Protein AF-H5WJD2-F1 (afdb_monomer_lite)

Structure (mmCIF, N/CA/C/O backbone):
data_AF-H5WJD2-F1
#
_entry.id   AF-H5WJD2-F1
#
loop_
_atom_site.group_PDB
_atom_site.id
_atom_site.type_symbol
_atom_site.label_atom_id
_atom_site.label_alt_id
_atom_site.label_comp_id
_atom_site.label_asym_id
_atom_site.label_entity_id
_atom_site.label_seq_id
_atom_site.pdbx_PDB_ins_code
_atom_site.Cartn_x
_atom_site.Cartn_y
_atom_site.Cartn_z
_atom_site.occupancy
_atom_site.B_iso_or_equiv
_atom_site.auth_seq_id
_atom_site.auth_comp_id
_atom_site.auth_asym_id
_atom_site.auth_atom_id
_atom_site.pdbx_PDB_model_num
ATOM 1 N N . MET A 1 1 ? 22.355 -3.015 12.668 1.00 40.97 1 MET A N 1
ATOM 2 C CA . MET A 1 1 ? 22.506 -4.440 12.287 1.00 40.97 1 MET A CA 1
ATOM 3 C C . MET A 1 1 ? 21.148 -5.159 12.199 1.00 40.97 1 MET A C 1
ATOM 5 O O . MET A 1 1 ? 21.008 -6.265 12.691 1.00 40.97 1 MET A O 1
ATOM 9 N N . LEU A 1 2 ? 20.142 -4.558 11.546 1.00 46.34 2 LEU A N 1
ATOM 10 C CA . LEU A 1 2 ? 18.811 -5.167 11.329 1.00 46.34 2 LEU A CA 1
ATOM 11 C C . LEU A 1 2 ? 18.499 -5.394 9.838 1.00 46.34 2 LEU A C 1
ATOM 13 O O . LEU A 1 2 ? 17.405 -5.812 9.489 1.00 46.34 2 LEU A O 1
ATOM 17 N N . ALA A 1 3 ? 19.468 -5.141 8.953 1.00 45.91 3 ALA A N 1
ATOM 18 C CA . ALA A 1 3 ? 19.315 -5.336 7.513 1.00 45.91 3 ALA A CA 1
ATOM 19 C C . ALA A 1 3 ? 19.484 -6.805 7.084 1.00 45.91 3 ALA A C 1
ATOM 21 O O . ALA A 1 3 ? 19.012 -7.183 6.023 1.00 45.91 3 ALA A O 1
ATOM 22 N N . LEU A 1 4 ? 20.125 -7.647 7.907 1.00 42.53 4 LEU A N 1
ATOM 23 C CA . LEU A 1 4 ? 20.422 -9.041 7.557 1.00 42.53 4 LEU A CA 1
ATOM 24 C C . LEU A 1 4 ? 19.180 -9.951 7.451 1.00 42.53 4 LEU A C 1
ATOM 26 O O . LEU A 1 4 ? 19.131 -10.738 6.512 1.00 42.53 4 LEU A O 1
ATOM 30 N N . PRO A 1 5 ? 18.169 -9.862 8.341 1.00 49.38 5 PRO A N 1
ATOM 31 C CA . PRO A 1 5 ? 16.961 -10.681 8.221 1.00 49.38 5 PRO A CA 1
ATOM 32 C C . PRO A 1 5 ? 16.107 -10.292 7.008 1.00 49.38 5 PRO A C 1
ATOM 34 O O . PRO A 1 5 ? 15.567 -11.165 6.337 1.00 49.38 5 PRO A O 1
ATOM 37 N N . ALA A 1 6 ? 16.040 -8.992 6.693 1.00 43.84 6 ALA A N 1
ATOM 38 C CA . ALA A 1 6 ? 15.363 -8.486 5.500 1.00 43.84 6 ALA A CA 1
ATOM 39 C C . ALA A 1 6 ? 16.061 -8.972 4.217 1.00 43.84 6 ALA A C 1
ATOM 41 O O . ALA A 1 6 ? 15.399 -9.475 3.316 1.00 43.84 6 ALA A O 1
ATOM 42 N N . LEU A 1 7 ? 17.400 -8.935 4.192 1.00 43.75 7 LEU A N 1
ATOM 43 C CA . LEU A 1 7 ? 18.208 -9.438 3.076 1.00 43.75 7 LEU A CA 1
ATOM 44 C C . LEU A 1 7 ? 18.114 -10.969 2.912 1.00 43.75 7 LEU A C 1
ATOM 46 O O . LEU A 1 7 ? 18.177 -11.486 1.800 1.00 43.75 7 LEU A O 1
ATOM 50 N N . ALA A 1 8 ? 17.968 -11.709 4.016 1.00 47.47 8 ALA A N 1
ATOM 51 C CA . ALA A 1 8 ? 17.815 -13.164 3.998 1.00 47.47 8 ALA A CA 1
ATOM 52 C C . ALA A 1 8 ? 16.422 -13.601 3.509 1.00 47.47 8 ALA A C 1
ATOM 54 O O . ALA A 1 8 ? 16.313 -14.602 2.802 1.00 47.47 8 ALA A O 1
ATOM 55 N N . GLY A 1 9 ? 15.373 -12.834 3.829 1.00 44.03 9 GLY A 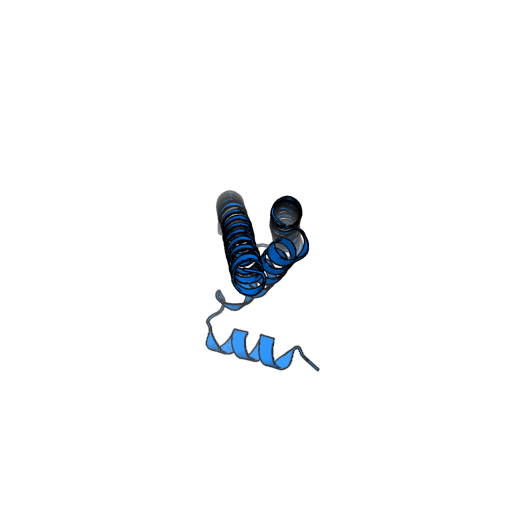N 1
ATOM 56 C CA . GLY A 1 9 ? 14.039 -13.018 3.244 1.00 44.03 9 GLY A CA 1
ATOM 57 C C . GLY A 1 9 ? 14.018 -12.742 1.736 1.00 44.03 9 GLY A C 1
ATOM 58 O O . GLY A 1 9 ? 13.381 -13.476 0.983 1.00 44.03 9 GLY A O 1
ATOM 59 N N . ASP A 1 10 ? 14.797 -11.750 1.297 1.00 40.44 10 ASP A N 1
ATOM 60 C CA . ASP A 1 10 ? 15.008 -11.376 -0.109 1.00 40.44 10 ASP A CA 1
ATOM 61 C C . ASP A 1 10 ? 15.608 -12.507 -0.962 1.00 40.44 10 ASP A C 1
ATOM 63 O O . ASP A 1 10 ? 15.228 -12.713 -2.115 1.00 40.44 10 ASP A O 1
ATOM 67 N N . LEU A 1 11 ? 16.531 -13.281 -0.385 1.00 46.09 11 LEU A N 1
ATOM 68 C CA . LEU A 1 11 ? 17.212 -14.374 -1.084 1.00 46.09 11 LEU A CA 1
ATOM 69 C C . LEU A 1 11 ? 16.352 -15.638 -1.233 1.00 46.09 11 LEU A C 1
ATOM 71 O O . LEU A 1 11 ? 16.603 -16.432 -2.138 1.00 46.09 11 LEU A O 1
ATOM 75 N N . LEU A 1 12 ? 15.348 -15.834 -0.372 1.00 50.66 12 LEU A N 1
ATOM 76 C CA . LEU A 1 12 ? 14.516 -17.045 -0.355 1.00 50.66 12 LEU A CA 1
ATOM 77 C C . LEU A 1 12 ? 13.172 -16.879 -1.083 1.00 50.66 12 LEU A C 1
ATOM 79 O O . LEU A 1 12 ? 12.616 -17.872 -1.547 1.00 50.66 12 LEU A O 1
ATOM 83 N N . GLY A 1 13 ? 12.649 -15.654 -1.204 1.00 46.75 13 GLY A N 1
ATOM 84 C CA . GLY A 1 13 ? 11.310 -15.394 -1.756 1.00 46.75 13 GLY A CA 1
ATOM 85 C C . GLY A 1 13 ? 11.227 -15.264 -3.280 1.00 46.75 13 GLY A C 1
ATOM 86 O O . GLY A 1 13 ? 10.130 -15.179 -3.831 1.00 46.75 13 GLY A O 1
ATOM 87 N N . GLY A 1 14 ? 12.364 -15.228 -3.976 1.00 41.34 14 GLY A N 1
ATOM 88 C CA . GLY A 1 14 ? 12.403 -14.753 -5.355 1.00 41.34 14 GLY A CA 1
ATOM 89 C C . GLY A 1 14 ? 12.245 -13.231 -5.411 1.00 41.34 14 GLY A C 1
ATOM 90 O O . GLY A 1 14 ? 11.622 -12.604 -4.557 1.00 41.34 14 GLY A O 1
ATOM 91 N N . ARG A 1 15 ? 12.841 -12.636 -6.442 1.00 48.94 15 ARG A N 1
ATOM 92 C CA . ARG A 1 15 ? 13.089 -11.199 -6.661 1.00 48.94 15 ARG A CA 1
ATOM 93 C C . ARG A 1 15 ? 11.855 -10.269 -6.578 1.00 48.94 15 ARG A C 1
ATOM 95 O O . ARG A 1 15 ? 12.011 -9.055 -6.643 1.00 48.94 15 ARG A O 1
ATOM 102 N N . ASP A 1 16 ? 10.662 -10.830 -6.394 1.00 47.66 16 ASP A N 1
ATOM 103 C CA . ASP A 1 16 ? 9.370 -10.143 -6.368 1.00 47.66 16 ASP A CA 1
ATOM 104 C C . ASP A 1 16 ? 8.703 -10.097 -4.973 1.00 47.66 16 ASP A C 1
ATOM 106 O O . ASP A 1 16 ? 7.766 -9.319 -4.772 1.00 47.66 16 ASP A O 1
ATOM 110 N N . PHE A 1 17 ? 9.176 -10.874 -3.985 1.00 43.91 17 PHE A N 1
ATOM 111 C CA . PHE A 1 17 ? 8.509 -11.008 -2.674 1.00 43.91 17 PHE A CA 1
ATOM 112 C C . PHE A 1 17 ? 8.890 -9.932 -1.638 1.00 43.91 17 PHE A C 1
ATOM 114 O O . PHE A 1 17 ? 8.111 -9.643 -0.732 1.00 43.91 17 PHE A O 1
ATOM 121 N N . SER A 1 18 ? 10.065 -9.309 -1.755 1.00 49.59 18 SER A N 1
ATOM 122 C CA . SER A 1 18 ? 10.635 -8.479 -0.674 1.00 49.59 18 SER A CA 1
ATOM 123 C C . SER A 1 18 ? 10.101 -7.050 -0.602 1.00 49.59 18 SER A C 1
ATOM 125 O O . SER A 1 18 ? 9.910 -6.487 0.478 1.00 49.59 18 SER A O 1
ATOM 127 N N . LEU A 1 19 ? 9.782 -6.448 -1.744 1.00 61.50 19 LEU A N 1
ATOM 128 C CA . LEU A 1 19 ? 9.427 -5.033 -1.772 1.00 61.50 19 LEU A CA 1
ATOM 129 C C . LEU A 1 19 ? 8.016 -4.766 -1.227 1.00 61.50 19 LEU A C 1
ATOM 131 O O . LEU A 1 19 ? 7.774 -3.724 -0.625 1.00 61.50 19 LEU A O 1
ATOM 135 N N . TRP A 1 20 ? 7.097 -5.727 -1.353 1.00 64.38 20 TRP A N 1
ATOM 136 C CA . TRP A 1 20 ? 5.709 -5.574 -0.906 1.00 64.38 20 TRP A CA 1
ATOM 137 C C . TRP A 1 20 ? 5.573 -5.329 0.592 1.00 64.38 20 TRP A C 1
ATOM 139 O O . TRP A 1 20 ? 4.812 -4.448 0.992 1.00 64.38 20 TRP A O 1
ATOM 149 N N . ALA A 1 21 ? 6.326 -6.059 1.417 1.00 64.75 21 ALA A N 1
ATOM 150 C CA . ALA A 1 21 ? 6.304 -5.869 2.864 1.00 64.75 21 ALA A CA 1
ATOM 151 C C . ALA A 1 21 ? 6.751 -4.451 3.251 1.00 64.75 21 ALA A C 1
ATOM 153 O O . ALA A 1 21 ? 6.184 -3.857 4.166 1.00 64.75 21 ALA A O 1
ATOM 154 N N . LEU A 1 22 ? 7.701 -3.881 2.500 1.00 68.81 22 LEU A N 1
ATOM 155 C CA . LEU A 1 22 ? 8.217 -2.530 2.711 1.00 68.81 22 LEU A CA 1
ATOM 156 C C . LEU A 1 22 ? 7.143 -1.446 2.522 1.00 68.81 22 LEU A C 1
ATOM 158 O O . LEU A 1 22 ? 7.202 -0.408 3.176 1.00 68.81 22 LEU A O 1
ATOM 162 N N . TYR A 1 23 ? 6.161 -1.685 1.647 1.00 70.88 23 TYR A N 1
ATOM 163 C CA . TYR A 1 23 ? 5.078 -0.738 1.354 1.00 70.88 23 TYR A CA 1
ATOM 164 C C . TYR A 1 23 ? 3.800 -1.044 2.138 1.00 70.88 23 TYR A C 1
ATOM 166 O O . TYR A 1 23 ? 3.090 -0.127 2.541 1.00 70.88 23 TYR A O 1
ATOM 174 N N . ALA A 1 24 ? 3.499 -2.324 2.361 1.00 72.75 24 ALA A N 1
ATOM 175 C CA . ALA A 1 24 ? 2.279 -2.755 3.031 1.00 72.75 24 ALA A CA 1
ATOM 176 C C . ALA A 1 24 ? 2.337 -2.514 4.546 1.00 72.75 24 ALA A C 1
ATOM 178 O O . ALA A 1 24 ? 1.364 -2.019 5.112 1.00 72.75 24 ALA A O 1
ATOM 179 N N . LEU A 1 25 ? 3.472 -2.790 5.202 1.00 77.69 25 LEU A N 1
ATOM 180 C CA . LEU A 1 25 ? 3.607 -2.621 6.656 1.00 77.69 25 LEU A CA 1
ATOM 181 C C . LEU A 1 25 ? 3.328 -1.186 7.132 1.00 77.69 25 LEU A C 1
ATOM 183 O O . LEU A 1 25 ? 2.528 -1.031 8.056 1.00 77.69 25 LEU A O 1
ATOM 187 N N . PRO A 1 26 ? 3.899 -0.128 6.518 1.00 78.19 26 PRO A N 1
ATOM 188 C CA . PRO A 1 26 ? 3.600 1.246 6.915 1.00 78.19 26 PRO A CA 1
ATOM 189 C C . PRO A 1 26 ? 2.120 1.604 6.760 1.00 78.19 26 PRO A C 1
ATOM 191 O O . PRO A 1 26 ? 1.564 2.287 7.616 1.00 78.19 26 PRO A O 1
ATOM 194 N N . VAL A 1 27 ? 1.468 1.120 5.698 1.00 79.12 27 VAL A N 1
ATOM 195 C CA . VAL A 1 27 ? 0.039 1.362 5.442 1.00 79.12 27 VAL A CA 1
ATOM 196 C C . VAL A 1 27 ? -0.828 0.662 6.482 1.00 79.12 27 VAL A C 1
ATOM 198 O O . VAL A 1 27 ? -1.750 1.271 7.024 1.00 79.12 27 VAL A O 1
ATOM 201 N N . MET A 1 28 ? -0.503 -0.588 6.815 1.00 78.00 28 MET A N 1
ATOM 202 C CA . MET A 1 28 ? -1.197 -1.346 7.855 1.00 78.00 28 MET A CA 1
ATOM 203 C C . MET A 1 28 ? -0.996 -0.720 9.241 1.00 78.00 28 MET A C 1
ATOM 205 O O . MET A 1 28 ? -1.961 -0.569 9.986 1.00 78.00 28 MET A O 1
ATOM 209 N N . MET A 1 29 ? 0.223 -0.284 9.579 1.00 81.81 29 MET A N 1
ATOM 210 C CA . MET A 1 29 ? 0.487 0.438 10.830 1.00 81.81 29 MET A CA 1
ATOM 211 C C . MET A 1 29 ? -0.271 1.767 10.893 1.00 81.81 29 MET A C 1
ATOM 213 O O . MET A 1 29 ? -0.852 2.091 11.928 1.00 81.81 29 MET A O 1
ATOM 217 N N . ALA A 1 30 ? -0.301 2.529 9.797 1.00 80.19 30 ALA A N 1
ATOM 218 C CA . ALA A 1 30 ? -1.041 3.786 9.728 1.00 80.19 30 ALA A CA 1
ATOM 219 C C . ALA A 1 30 ? -2.552 3.568 9.900 1.00 80.19 30 ALA A C 1
ATOM 221 O O . ALA A 1 30 ? -3.201 4.331 10.616 1.00 80.19 30 ALA A O 1
ATOM 222 N N . ALA A 1 31 ? -3.098 2.502 9.307 1.00 82.75 31 ALA A N 1
ATOM 223 C CA . ALA A 1 31 ? -4.486 2.096 9.501 1.00 82.75 31 ALA A CA 1
ATOM 224 C C . ALA A 1 31 ? -4.780 1.715 10.955 1.00 82.75 31 ALA A C 1
ATOM 226 O O . ALA A 1 31 ? -5.774 2.163 11.524 1.00 82.75 31 ALA A O 1
ATOM 227 N N . TRP A 1 32 ? -3.891 0.942 11.579 1.00 76.38 32 TRP A N 1
ATOM 228 C CA . TRP A 1 32 ? -4.059 0.494 12.959 1.00 76.38 32 TRP A CA 1
ATOM 229 C C . TRP A 1 32 ? -4.012 1.654 13.964 1.00 76.38 32 TRP A C 1
ATOM 231 O O . TRP A 1 32 ? -4.839 1.730 14.871 1.00 76.38 32 TRP A O 1
ATOM 241 N N . LEU A 1 33 ? -3.062 2.578 13.796 1.00 82.12 33 LEU A N 1
ATOM 242 C CA . LEU A 1 33 ? -2.825 3.669 14.747 1.00 82.12 33 LEU A CA 1
ATOM 243 C C . LEU A 1 33 ? -3.744 4.875 14.519 1.00 82.12 33 LEU A C 1
ATOM 245 O O . LEU A 1 33 ? -4.231 5.470 15.478 1.00 82.12 33 LEU A O 1
ATOM 249 N N . GLY A 1 34 ? -3.963 5.257 13.260 1.00 79.50 34 GLY A N 1
ATOM 250 C CA . GLY A 1 34 ? -4.661 6.493 12.895 1.00 79.50 34 GLY A CA 1
ATOM 251 C C . GLY A 1 34 ? -6.039 6.286 12.264 1.00 79.50 34 GLY A C 1
ATOM 252 O O . GLY A 1 34 ? -6.762 7.257 12.035 1.00 79.50 34 GLY A O 1
ATOM 253 N N . GLY A 1 35 ? -6.426 5.041 11.986 1.00 80.94 35 GLY A N 1
ATOM 254 C CA . GLY A 1 35 ? -7.660 4.711 11.277 1.00 80.94 35 GLY A CA 1
ATOM 255 C C . GLY A 1 35 ? -7.614 5.035 9.781 1.00 80.94 35 GLY A C 1
ATOM 256 O O . GLY A 1 35 ? -6.563 5.322 9.195 1.00 80.94 35 GLY A O 1
ATOM 257 N N . ARG A 1 36 ? -8.790 5.011 9.150 1.00 79.69 36 ARG A N 1
ATOM 258 C CA . ARG A 1 36 ? -8.963 5.083 7.690 1.00 79.69 36 ARG A CA 1
ATOM 259 C C . ARG A 1 36 ? -8.189 6.193 6.976 1.00 79.69 36 ARG A C 1
ATOM 261 O O . ARG A 1 36 ? -7.544 5.939 5.962 1.00 79.69 36 ARG A O 1
ATOM 268 N N . ASN A 1 37 ? -8.250 7.429 7.471 1.00 80.12 37 ASN A N 1
ATOM 269 C CA . ASN A 1 37 ? -7.643 8.573 6.775 1.00 80.12 37 ASN A CA 1
ATOM 270 C C . ASN A 1 37 ? -6.108 8.483 6.752 1.00 80.12 37 ASN A C 1
ATOM 272 O O . ASN A 1 37 ? -5.476 8.844 5.756 1.00 80.12 37 ASN A O 1
ATOM 276 N N . TRP A 1 38 ? -5.514 7.952 7.821 1.00 83.06 38 TRP A N 1
ATOM 277 C CA . TRP A 1 38 ? -4.075 7.715 7.904 1.00 83.06 38 TRP A CA 1
ATOM 278 C C . TRP A 1 38 ? -3.645 6.565 6.998 1.00 83.06 38 TRP A C 1
ATOM 280 O O . TRP A 1 38 ? -2.637 6.690 6.304 1.00 83.06 38 TRP A O 1
ATOM 290 N N . ALA A 1 39 ? -4.446 5.499 6.925 1.00 78.50 39 ALA A N 1
ATOM 291 C CA . ALA A 1 39 ? -4.224 4.390 6.000 1.00 78.50 39 ALA A CA 1
ATOM 292 C C . ALA A 1 39 ? -4.160 4.857 4.538 1.00 78.50 39 ALA A C 1
ATOM 294 O O . ALA A 1 39 ? -3.213 4.545 3.817 1.00 78.50 39 ALA A O 1
ATOM 295 N N . LEU A 1 40 ? -5.148 5.651 4.110 1.00 80.31 40 LEU A N 1
ATOM 296 C CA . LEU A 1 40 ? -5.231 6.162 2.739 1.00 80.31 40 LEU A CA 1
ATOM 297 C C . LEU A 1 40 ? -4.068 7.106 2.413 1.00 80.31 40 LEU A C 1
ATOM 299 O O . LEU A 1 40 ? -3.493 7.027 1.329 1.00 80.31 40 LEU A O 1
ATOM 303 N N . SER A 1 41 ? -3.686 7.956 3.368 1.00 83.12 41 SER A N 1
ATOM 304 C CA . SER A 1 41 ? -2.552 8.873 3.215 1.00 83.12 41 SER A CA 1
ATOM 305 C C . SER A 1 41 ? -1.229 8.112 3.089 1.00 83.12 41 SER A C 1
ATOM 307 O O . SER A 1 41 ? -0.420 8.415 2.213 1.00 83.12 41 SER A O 1
ATOM 309 N N . ALA A 1 42 ? -1.026 7.081 3.914 1.00 84.94 42 ALA A N 1
ATOM 310 C CA . ALA A 1 42 ? 0.148 6.218 3.841 1.00 84.94 42 ALA A CA 1
ATOM 311 C C . ALA A 1 42 ? 0.194 5.423 2.527 1.00 84.94 42 ALA A C 1
ATOM 313 O O . ALA A 1 42 ? 1.259 5.306 1.923 1.00 84.94 42 ALA A O 1
ATOM 314 N N . ALA A 1 43 ? -0.952 4.924 2.048 1.00 83.56 43 ALA A N 1
ATOM 315 C CA . ALA A 1 43 ? -1.040 4.217 0.773 1.00 83.56 43 ALA A CA 1
ATOM 316 C C . ALA A 1 43 ? -0.677 5.138 -0.400 1.00 83.56 43 ALA A C 1
ATOM 318 O O . ALA A 1 43 ? 0.143 4.770 -1.242 1.00 83.56 43 ALA A O 1
ATOM 319 N N . ALA A 1 44 ? -1.219 6.360 -0.421 1.00 83.69 44 ALA A N 1
ATOM 320 C CA . ALA A 1 44 ? -0.885 7.360 -1.432 1.00 83.69 44 ALA A CA 1
ATOM 321 C C . ALA A 1 44 ? 0.610 7.722 -1.407 1.00 83.69 44 ALA A C 1
ATOM 323 O O . ALA A 1 44 ? 1.254 7.758 -2.456 1.00 83.69 44 ALA A O 1
ATOM 324 N N . ALA A 1 45 ? 1.183 7.924 -0.216 1.00 86.19 45 ALA A N 1
ATOM 325 C CA . ALA A 1 45 ? 2.608 8.201 -0.056 1.00 86.19 45 ALA A CA 1
ATOM 326 C C . ALA A 1 45 ? 3.485 7.035 -0.542 1.00 86.19 45 ALA A C 1
ATOM 328 O O . ALA A 1 45 ? 4.464 7.259 -1.252 1.00 86.19 45 ALA A O 1
ATOM 329 N N . ALA A 1 46 ? 3.123 5.791 -0.222 1.00 83.44 46 ALA A N 1
ATOM 330 C CA . ALA A 1 46 ? 3.855 4.608 -0.668 1.00 83.44 46 ALA A CA 1
ATOM 331 C C . ALA A 1 46 ? 3.852 4.472 -2.202 1.00 83.44 46 ALA A C 1
ATOM 333 O O . ALA A 1 46 ? 4.895 4.196 -2.801 1.00 83.44 46 ALA A O 1
ATOM 334 N N . VAL A 1 47 ? 2.713 4.729 -2.854 1.00 85.31 47 VAL A N 1
ATOM 335 C CA . VAL A 1 47 ? 2.617 4.748 -4.325 1.00 85.31 47 VAL A CA 1
ATOM 336 C C . VAL A 1 47 ? 3.462 5.876 -4.917 1.00 85.31 47 VAL A C 1
ATOM 338 O O . VAL A 1 47 ? 4.214 5.645 -5.860 1.00 85.31 47 VAL A O 1
ATOM 341 N N . ALA A 1 48 ? 3.400 7.082 -4.351 1.00 85.25 48 ALA A N 1
ATOM 342 C CA . ALA A 1 48 ? 4.178 8.218 -4.844 1.00 85.25 48 ALA A CA 1
ATOM 343 C C . ALA A 1 48 ? 5.694 7.979 -4.726 1.00 85.25 48 ALA A C 1
ATOM 345 O O . ALA A 1 48 ? 6.445 8.249 -5.664 1.00 85.25 48 ALA A O 1
ATOM 346 N N . LEU A 1 49 ? 6.149 7.424 -3.599 1.00 84.25 49 LEU A N 1
ATOM 347 C CA . LEU A 1 49 ? 7.561 7.112 -3.374 1.00 84.25 49 LEU A CA 1
ATOM 348 C C . LEU A 1 49 ? 8.055 5.997 -4.297 1.00 84.25 49 LEU A C 1
ATOM 350 O O . LEU A 1 49 ? 9.147 6.102 -4.851 1.00 84.25 49 LEU A O 1
ATOM 354 N N . THR A 1 50 ? 7.253 4.950 -4.499 1.00 81.38 50 THR A N 1
ATOM 355 C CA . THR A 1 50 ? 7.608 3.863 -5.425 1.00 81.38 50 THR A CA 1
ATOM 356 C C . THR A 1 50 ? 7.612 4.321 -6.878 1.00 81.38 50 THR A C 1
ATOM 358 O O . THR A 1 50 ? 8.495 3.913 -7.632 1.00 81.38 50 THR A O 1
ATOM 361 N N . TRP A 1 51 ? 6.699 5.214 -7.263 1.00 81.31 51 TRP A N 1
ATOM 362 C CA . TRP A 1 51 ? 6.720 5.868 -8.570 1.00 81.31 51 TRP A CA 1
ATOM 363 C C . TRP A 1 51 ? 8.000 6.680 -8.772 1.00 81.31 51 TRP A C 1
ATOM 365 O O . TRP A 1 51 ? 8.696 6.515 -9.773 1.00 81.31 51 TRP A O 1
ATOM 375 N N . LEU A 1 52 ? 8.336 7.547 -7.814 1.00 84.12 52 LEU A N 1
ATOM 376 C CA . LEU A 1 52 ? 9.518 8.400 -7.903 1.00 84.12 52 LEU A CA 1
ATOM 377 C C . LEU A 1 52 ? 10.806 7.569 -7.940 1.00 84.12 52 LEU A C 1
ATOM 379 O O . LEU A 1 52 ? 11.681 7.834 -8.760 1.00 84.12 52 LEU A O 1
ATOM 383 N N . ALA A 1 53 ? 10.895 6.521 -7.120 1.00 79.19 53 ALA A N 1
ATOM 384 C CA . ALA A 1 53 ? 12.013 5.585 -7.156 1.00 79.19 53 ALA A CA 1
ATOM 385 C C . ALA A 1 53 ? 12.139 4.896 -8.525 1.00 79.19 53 ALA A C 1
ATOM 387 O O . ALA A 1 53 ? 13.246 4.791 -9.047 1.00 79.19 53 ALA A O 1
ATOM 388 N N . ALA A 1 54 ? 11.020 4.487 -9.133 1.00 78.38 54 ALA A N 1
ATOM 389 C CA . ALA A 1 54 ? 10.999 3.875 -10.462 1.00 78.38 54 ALA A CA 1
ATOM 390 C C . ALA A 1 54 ? 11.447 4.845 -11.572 1.00 78.38 54 ALA A C 1
ATOM 392 O O . ALA A 1 54 ? 12.141 4.436 -12.498 1.00 78.38 54 ALA A O 1
ATOM 393 N N . MET A 1 55 ? 11.095 6.129 -11.463 1.00 81.62 55 MET A N 1
ATOM 394 C CA . MET A 1 55 ? 11.534 7.170 -12.401 1.00 81.62 55 MET A CA 1
ATOM 395 C C . MET A 1 55 ? 13.028 7.492 -12.263 1.00 81.62 55 MET A C 1
ATOM 397 O O . 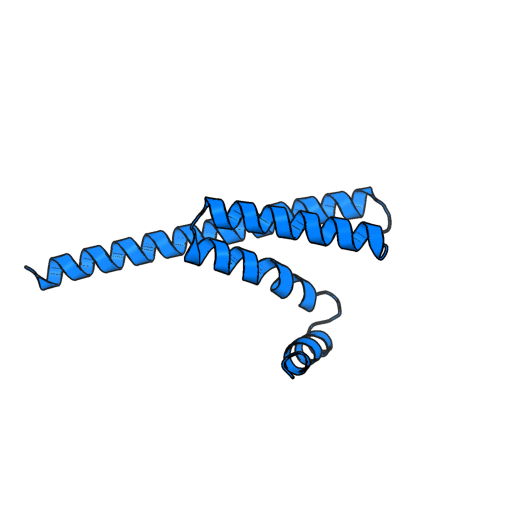MET A 1 55 ? 13.702 7.717 -13.262 1.00 81.62 55 MET A O 1
ATOM 401 N N . VAL A 1 56 ? 13.554 7.512 -11.034 1.00 84.50 56 VAL A N 1
ATOM 402 C CA . VAL A 1 56 ? 14.957 7.873 -10.761 1.00 84.50 56 VAL A CA 1
ATOM 403 C C . VAL A 1 56 ? 15.915 6.713 -11.036 1.00 84.50 56 VAL A C 1
ATOM 405 O O . VAL A 1 56 ? 16.966 6.917 -11.636 1.00 84.50 56 VAL A O 1
ATOM 408 N N . ALA A 1 57 ? 15.577 5.502 -10.590 1.00 79.19 57 ALA A N 1
ATOM 409 C CA . ALA A 1 57 ? 16.436 4.326 -10.737 1.00 79.19 57 ALA A CA 1
ATOM 410 C C . ALA A 1 57 ? 16.265 3.614 -12.092 1.00 79.19 57 ALA A C 1
ATOM 412 O O . ALA A 1 57 ? 17.026 2.698 -12.404 1.00 79.19 57 ALA A O 1
ATOM 413 N N . GLY A 1 58 ? 15.269 4.023 -12.882 1.00 74.88 58 GLY A N 1
ATOM 414 C CA . GLY A 1 58 ? 14.780 3.255 -14.018 1.00 74.88 58 GLY A CA 1
ATOM 415 C C . GLY A 1 58 ? 13.907 2.087 -13.559 1.00 74.88 58 GLY A C 1
ATOM 416 O O . 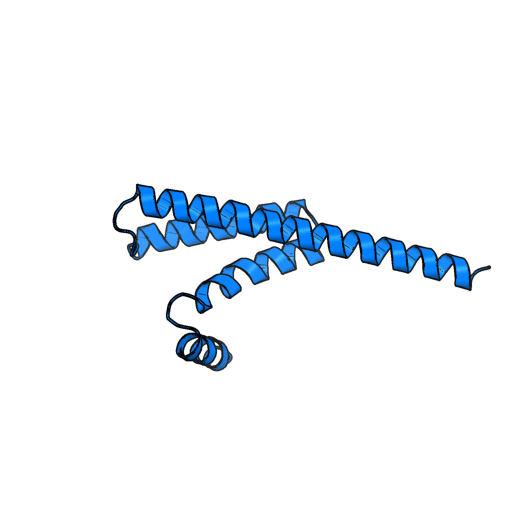GLY A 1 58 ? 14.076 1.528 -12.471 1.00 74.88 58 GLY A O 1
ATOM 417 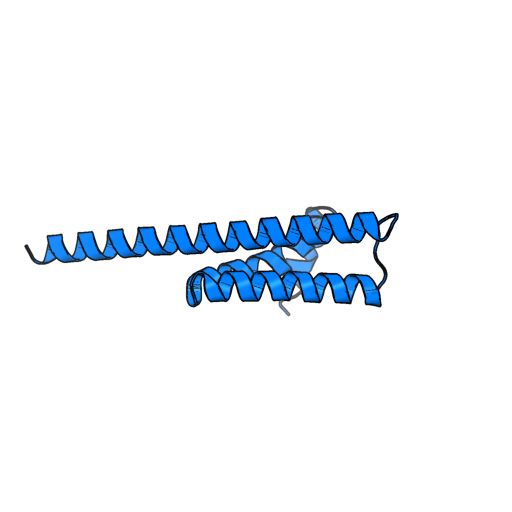N N . HIS A 1 59 ? 12.936 1.718 -14.390 1.00 75.56 59 HIS A N 1
ATOM 418 C CA . HIS A 1 59 ? 11.980 0.671 -14.061 1.00 75.56 59 HIS A CA 1
ATOM 419 C C . HIS A 1 59 ? 12.134 -0.555 -14.964 1.00 75.56 59 HIS A C 1
ATOM 421 O O . HIS A 1 59 ? 12.449 -0.412 -16.143 1.00 75.56 59 HIS A O 1
ATOM 427 N N . PRO A 1 60 ? 11.857 -1.768 -14.452 1.00 74.25 60 PRO A N 1
ATOM 428 C CA . PRO A 1 60 ? 11.982 -2.994 -15.236 1.00 74.25 60 PRO A CA 1
ATOM 429 C C . PRO A 1 60 ? 10.815 -3.213 -16.213 1.00 74.25 60 PRO A C 1
ATOM 431 O O . PRO A 1 60 ? 10.815 -4.202 -16.937 1.00 74.25 60 PRO A O 1
ATOM 434 N N . PHE A 1 61 ? 9.796 -2.346 -16.213 1.00 74.25 61 PHE A N 1
ATOM 435 C CA . PHE A 1 61 ? 8.652 -2.484 -17.115 1.00 74.25 61 PHE A CA 1
ATOM 436 C C . PHE A 1 61 ? 9.044 -2.172 -18.558 1.00 74.25 61 PHE A C 1
ATOM 438 O O . PHE A 1 61 ? 9.745 -1.196 -18.811 1.00 74.25 61 PHE A O 1
ATOM 445 N N . GLU A 1 62 ? 8.517 -2.966 -19.491 1.00 78.88 62 GLU A N 1
ATOM 446 C CA . GLU A 1 62 ? 8.742 -2.811 -20.935 1.00 78.88 62 GLU A CA 1
ATOM 447 C C . GLU A 1 62 ? 8.216 -1.479 -21.493 1.00 78.88 62 GLU A C 1
ATOM 449 O O . GLU A 1 62 ? 8.643 -1.042 -22.557 1.00 78.88 62 GLU A O 1
ATOM 454 N N . SER A 1 63 ? 7.280 -0.829 -20.795 1.00 84.94 63 SER A N 1
ATOM 455 C CA . SER A 1 63 ? 6.719 0.465 -21.185 1.00 84.94 63 SER A CA 1
ATOM 456 C C . SER A 1 63 ? 6.268 1.288 -19.980 1.00 84.94 63 SER A C 1
ATOM 458 O O . SER A 1 63 ? 5.919 0.737 -18.929 1.00 84.94 63 SER A O 1
ATOM 460 N N . ASP A 1 64 ? 6.178 2.605 -20.175 1.00 84.25 64 ASP A N 1
ATOM 461 C CA . ASP A 1 64 ? 5.622 3.548 -19.195 1.00 84.25 64 ASP A CA 1
ATOM 462 C C . ASP A 1 64 ? 4.172 3.199 -18.828 1.00 84.25 64 ASP A C 1
ATOM 464 O O . ASP A 1 64 ? 3.750 3.347 -17.681 1.00 84.25 64 ASP A O 1
ATOM 468 N N . TRP A 1 65 ? 3.410 2.661 -19.787 1.00 83.94 65 TRP A N 1
ATOM 469 C CA . TRP A 1 65 ? 2.058 2.154 -19.549 1.00 83.94 65 TRP A CA 1
ATOM 470 C C . TRP A 1 65 ? 2.045 0.965 -18.587 1.00 83.94 65 TRP A C 1
ATOM 472 O O . TRP A 1 65 ? 1.190 0.905 -17.701 1.00 83.94 65 TRP A O 1
ATOM 482 N N . GLY A 1 66 ? 3.003 0.042 -18.721 1.00 75.62 66 GLY A N 1
ATOM 483 C CA . GLY A 1 66 ? 3.164 -1.087 -17.804 1.00 75.62 66 GLY A CA 1
ATOM 484 C C . GLY A 1 66 ? 3.489 -0.632 -16.382 1.00 75.62 66 GLY A C 1
ATOM 485 O O . GLY A 1 66 ? 2.893 -1.128 -15.422 1.00 75.62 66 GLY A O 1
ATOM 486 N N . LEU A 1 67 ? 4.359 0.374 -16.245 1.00 78.56 67 LEU A N 1
ATOM 487 C CA . LEU A 1 67 ? 4.624 1.009 -14.956 1.00 78.56 67 LEU A CA 1
ATOM 488 C C . LEU A 1 67 ? 3.354 1.652 -14.382 1.00 78.56 67 LEU A C 1
ATOM 490 O O . LEU A 1 67 ? 3.026 1.418 -13.217 1.00 78.56 67 LEU A O 1
ATOM 494 N N . ALA A 1 68 ? 2.632 2.438 -15.183 1.00 80.69 68 ALA A N 1
ATOM 495 C CA . ALA A 1 68 ? 1.427 3.126 -14.736 1.00 80.69 68 ALA A CA 1
ATOM 496 C C . ALA A 1 68 ? 0.366 2.141 -14.229 1.00 80.69 68 ALA A C 1
ATOM 498 O O . ALA A 1 68 ? -0.142 2.298 -13.115 1.00 80.69 68 ALA A O 1
ATOM 499 N N . ALA A 1 69 ? 0.095 1.080 -14.993 1.00 76.69 69 ALA A N 1
ATOM 500 C CA . ALA A 1 69 ? -0.834 0.022 -14.605 1.00 76.69 69 ALA A CA 1
ATOM 501 C C . ALA A 1 69 ? -0.405 -0.675 -13.303 1.00 76.69 69 ALA A C 1
ATOM 503 O O . ALA A 1 69 ? -1.230 -0.886 -12.410 1.00 76.69 69 ALA A O 1
ATOM 504 N N . ALA 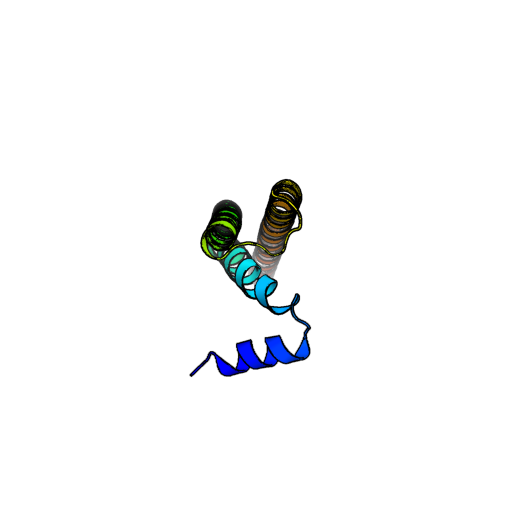A 1 70 ? 0.889 -0.975 -13.149 1.00 78.12 70 ALA A N 1
ATOM 505 C CA . ALA A 1 70 ? 1.414 -1.584 -11.930 1.00 78.12 70 ALA A CA 1
ATOM 506 C C . ALA A 1 70 ? 1.257 -0.669 -10.704 1.00 78.12 70 ALA A C 1
ATOM 508 O O . ALA A 1 70 ? 0.929 -1.147 -9.616 1.00 78.12 70 ALA A O 1
ATOM 509 N N . MET A 1 71 ? 1.456 0.641 -10.866 1.00 81.44 71 MET A N 1
ATOM 510 C CA . MET A 1 71 ? 1.311 1.609 -9.776 1.00 81.44 71 MET A CA 1
ATOM 511 C C . MET A 1 71 ? -0.150 1.829 -9.386 1.00 81.44 71 MET A C 1
ATOM 513 O O . MET A 1 71 ? -0.453 1.865 -8.192 1.00 81.44 71 MET A O 1
ATOM 517 N N . VAL A 1 72 ? -1.069 1.871 -10.357 1.00 81.19 72 VAL A N 1
ATOM 518 C CA . VAL A 1 72 ? -2.514 1.884 -10.077 1.00 81.19 72 VAL A CA 1
ATOM 519 C C . VAL A 1 72 ? -2.925 0.626 -9.314 1.00 81.19 72 VAL A C 1
ATOM 521 O O . VAL A 1 72 ? -3.567 0.730 -8.269 1.00 81.19 72 VAL A O 1
ATOM 524 N N . ASN A 1 73 ? -2.502 -0.555 -9.775 1.00 81.38 73 ASN A N 1
ATOM 525 C CA . ASN A 1 73 ? -2.797 -1.817 -9.096 1.00 81.38 73 ASN A CA 1
ATOM 526 C C . ASN A 1 73 ? -2.287 -1.816 -7.644 1.00 81.38 73 ASN A C 1
ATOM 528 O O . ASN A 1 73 ? -3.025 -2.162 -6.724 1.00 81.38 73 ASN A O 1
ATOM 532 N N . ARG A 1 74 ? -1.052 -1.353 -7.411 1.00 79.25 74 ARG A N 1
ATOM 533 C CA . ARG A 1 74 ? -0.495 -1.219 -6.054 1.00 79.25 74 ARG A CA 1
ATOM 534 C C . ARG A 1 74 ? -1.297 -0.254 -5.187 1.00 79.25 74 ARG A C 1
ATOM 536 O O . ARG A 1 74 ? -1.569 -0.582 -4.036 1.00 79.25 74 ARG A O 1
ATOM 543 N N . GLY A 1 75 ? -1.706 0.894 -5.723 1.00 77.31 75 GLY A N 1
ATOM 544 C CA . GLY A 1 75 ? -2.532 1.854 -4.989 1.00 77.31 75 GLY A CA 1
ATOM 545 C C . GLY A 1 75 ? -3.874 1.274 -4.555 1.00 77.31 75 GLY A C 1
ATOM 546 O O . GLY A 1 75 ? -4.264 1.440 -3.400 1.00 77.31 75 GLY A O 1
ATOM 547 N N . VAL A 1 76 ? -4.538 0.526 -5.441 1.00 80.31 76 VAL A N 1
ATOM 548 C CA . VAL A 1 76 ? -5.791 -0.172 -5.116 1.00 80.31 76 VAL A CA 1
ATOM 549 C C . VAL A 1 76 ? -5.568 -1.204 -4.011 1.00 80.31 76 VAL A C 1
ATOM 551 O O . VAL A 1 76 ? -6.294 -1.196 -3.019 1.00 80.31 76 VAL A O 1
ATOM 554 N N . VAL A 1 77 ? -4.541 -2.052 -4.133 1.00 82.12 77 VAL A N 1
ATOM 555 C CA . VAL A 1 77 ? -4.245 -3.090 -3.130 1.00 82.12 77 VAL A CA 1
ATOM 556 C C . VAL A 1 77 ? -3.916 -2.478 -1.767 1.00 82.12 77 VAL A C 1
ATOM 558 O O . VAL A 1 77 ? -4.468 -2.908 -0.757 1.00 82.12 77 VAL A O 1
ATOM 561 N N . LEU A 1 78 ? -3.059 -1.455 -1.718 1.00 80.69 78 LEU A N 1
ATOM 562 C CA . LEU A 1 78 ? -2.699 -0.787 -0.463 1.00 80.69 78 LEU A CA 1
ATOM 563 C C . LEU A 1 78 ? -3.903 -0.072 0.168 1.00 80.69 78 LEU A C 1
ATOM 565 O O . LEU A 1 78 ? -4.081 -0.135 1.383 1.00 80.69 78 LEU A O 1
ATOM 569 N N . GLY A 1 79 ? -4.762 0.550 -0.644 1.00 81.00 79 GLY A N 1
ATOM 570 C CA . GLY A 1 79 ? -6.014 1.141 -0.171 1.00 81.00 79 GLY A CA 1
ATOM 571 C C . GLY A 1 79 ? -6.954 0.100 0.443 1.00 81.00 79 GLY A C 1
ATOM 572 O O . GLY A 1 79 ? -7.460 0.307 1.545 1.00 81.00 79 GLY A O 1
ATOM 573 N N . LEU A 1 80 ? -7.139 -1.044 -0.223 1.00 82.19 80 LEU A N 1
ATOM 574 C CA . LEU A 1 80 ? -7.954 -2.153 0.286 1.00 82.19 80 LEU A CA 1
ATOM 575 C C . LEU A 1 80 ? -7.385 -2.744 1.581 1.00 82.19 80 LEU A C 1
ATOM 577 O O . LEU A 1 80 ? -8.147 -2.990 2.513 1.00 82.19 80 LEU A O 1
ATOM 581 N N . LEU A 1 81 ? -6.064 -2.920 1.672 1.00 81.62 81 LEU A N 1
ATOM 582 C CA . LEU A 1 81 ? -5.402 -3.367 2.902 1.00 81.62 81 LEU A CA 1
ATOM 583 C C . LEU A 1 81 ? -5.652 -2.394 4.056 1.00 81.62 81 LEU A C 1
ATOM 585 O O . LEU A 1 81 ? -6.019 -2.818 5.150 1.00 81.62 81 LEU A O 1
ATOM 589 N N . GLY A 1 82 ? -5.512 -1.092 3.803 1.00 80.88 82 GLY A N 1
ATOM 590 C CA . GLY A 1 82 ? -5.807 -0.060 4.791 1.00 80.88 82 GLY A CA 1
ATOM 591 C C . GLY A 1 82 ? -7.250 -0.118 5.302 1.00 80.88 82 GLY A C 1
ATOM 592 O O . GLY A 1 82 ? -7.480 -0.036 6.507 1.00 80.88 82 GLY A O 1
ATOM 593 N N . LEU A 1 83 ? -8.216 -0.314 4.400 1.00 80.31 83 LEU A N 1
ATOM 594 C CA . LEU A 1 83 ? -9.634 -0.457 4.750 1.00 80.31 83 LEU A CA 1
ATOM 595 C C . LEU A 1 83 ? -9.918 -1.729 5.556 1.00 80.31 83 LEU A C 1
ATOM 597 O O . LEU A 1 83 ? -10.703 -1.689 6.500 1.00 80.31 83 LEU A O 1
ATOM 601 N N . LEU A 1 84 ? -9.284 -2.847 5.199 1.00 84.25 84 LEU A N 1
ATOM 602 C CA . LEU A 1 84 ? -9.471 -4.118 5.895 1.00 84.25 84 LEU A CA 1
ATOM 603 C C . LEU A 1 84 ? -8.947 -4.048 7.337 1.00 84.25 84 LEU A C 1
ATOM 605 O O . LEU A 1 84 ? -9.611 -4.513 8.260 1.00 84.25 84 LEU A O 1
ATOM 609 N N . VAL A 1 85 ? -7.780 -3.429 7.534 1.00 85.19 85 VAL A N 1
ATOM 610 C CA . VAL A 1 85 ? -7.190 -3.237 8.866 1.00 85.19 85 VAL A CA 1
ATOM 611 C C . VAL A 1 85 ? -8.034 -2.286 9.718 1.00 85.19 85 VAL A C 1
ATOM 613 O O . VAL A 1 85 ? -8.275 -2.570 10.890 1.00 85.19 85 VAL A O 1
ATOM 616 N N . ASP A 1 86 ? -8.523 -1.187 9.136 1.00 82.69 86 ASP A N 1
ATOM 617 C CA . ASP A 1 86 ? -9.434 -0.261 9.823 1.00 82.69 86 ASP A CA 1
ATOM 618 C C . ASP A 1 86 ? -10.733 -0.966 10.249 1.00 82.69 86 ASP A C 1
ATOM 620 O O . ASP A 1 86 ? -11.161 -0.837 11.395 1.00 82.69 86 ASP A O 1
ATOM 624 N N . HIS A 1 87 ? -11.309 -1.798 9.374 1.00 84.06 87 HIS A N 1
ATOM 625 C CA . HIS A 1 87 ? -12.485 -2.595 9.714 1.00 84.06 87 HIS A CA 1
ATOM 626 C C . HIS A 1 87 ? -12.202 -3.578 10.862 1.00 84.06 87 HIS A C 1
ATOM 628 O O . HIS A 1 87 ? -13.009 -3.660 11.793 1.00 84.06 87 HIS A O 1
ATOM 634 N N . ALA A 1 88 ? -11.087 -4.314 10.824 1.00 82.81 88 ALA A N 1
ATOM 635 C CA . ALA A 1 88 ? -10.730 -5.261 11.884 1.00 82.81 88 ALA A CA 1
ATOM 636 C C . ALA A 1 88 ? -10.635 -4.564 13.252 1.00 82.81 88 ALA A C 1
ATOM 638 O O . ALA A 1 88 ? -11.252 -5.004 14.220 1.00 82.81 88 ALA A O 1
ATOM 639 N N . ARG A 1 89 ? -9.978 -3.399 13.300 1.00 82.88 89 ARG A N 1
ATOM 640 C CA . ARG A 1 89 ? -9.876 -2.575 14.512 1.00 82.88 89 ARG A CA 1
ATOM 641 C C . ARG A 1 89 ? -11.244 -2.158 15.062 1.00 82.88 89 ARG A C 1
ATOM 643 O O . ARG A 1 89 ? -11.445 -2.145 16.274 1.00 82.88 89 ARG A O 1
ATOM 650 N N . VAL A 1 90 ? -12.175 -1.777 14.187 1.00 85.00 90 VAL A N 1
ATOM 651 C CA . VAL A 1 90 ? -13.529 -1.377 14.601 1.00 85.00 90 VAL A CA 1
ATOM 652 C C . VAL A 1 90 ? -14.273 -2.550 15.244 1.00 85.00 90 VAL A C 1
ATOM 654 O O . VAL A 1 90 ? -14.940 -2.361 16.259 1.00 85.00 90 VAL A O 1
ATOM 657 N N . VAL A 1 91 ? -14.134 -3.759 14.696 1.00 86.81 91 VAL A N 1
ATOM 658 C CA . VAL A 1 91 ? -14.757 -4.970 15.257 1.00 86.81 91 VAL A CA 1
ATOM 659 C C . VAL A 1 91 ? -14.198 -5.287 16.645 1.00 86.81 91 VAL A C 1
ATOM 661 O O . VAL A 1 91 ? -14.983 -5.506 17.569 1.00 86.81 91 VAL A O 1
ATOM 664 N N . ASP A 1 92 ? -12.876 -5.228 16.815 1.00 86.19 92 ASP A N 1
ATOM 665 C CA . ASP A 1 92 ? -12.223 -5.466 18.109 1.00 86.19 92 ASP A CA 1
ATOM 666 C C . ASP A 1 92 ? -12.698 -4.465 19.178 1.00 86.19 92 ASP A C 1
ATOM 668 O O . ASP A 1 92 ? -12.980 -4.837 20.321 1.00 86.19 92 ASP A O 1
ATOM 672 N N . LEU A 1 93 ? -12.860 -3.191 18.798 1.00 85.62 93 LEU A N 1
ATOM 673 C CA . LEU A 1 93 ? -13.362 -2.154 19.699 1.00 85.62 93 LEU A CA 1
ATOM 674 C C . LEU A 1 93 ? -14.783 -2.473 20.184 1.00 85.62 93 LEU A C 1
ATOM 676 O O . LEU A 1 93 ? -15.049 -2.388 21.383 1.00 85.62 93 LEU A O 1
ATOM 680 N N . TYR A 1 94 ? -15.683 -2.893 19.291 1.00 91.19 94 TYR A N 1
ATOM 681 C CA . TYR A 1 94 ? -17.048 -3.263 19.676 1.00 91.19 94 TYR A CA 1
ATOM 682 C C . TYR A 1 94 ? -17.086 -4.460 20.629 1.00 91.19 94 TYR A C 1
ATOM 684 O O . TYR A 1 94 ? -17.844 -4.435 21.600 1.00 91.19 94 TYR A O 1
ATOM 692 N N . GLN A 1 95 ? -16.256 -5.478 20.393 1.00 91.81 95 GLN A N 1
ATOM 693 C CA . GLN A 1 95 ? -16.176 -6.643 21.278 1.00 91.81 95 GLN A CA 1
ATOM 694 C C . GLN A 1 95 ? -15.672 -6.264 22.676 1.00 91.81 95 GLN A C 1
ATOM 696 O O . GLN A 1 95 ? -16.246 -6.714 23.668 1.00 91.81 95 GLN A O 1
ATOM 701 N N . SER A 1 96 ? -14.672 -5.381 22.771 1.00 90.81 96 SER A N 1
ATOM 702 C CA . SER A 1 96 ? -14.177 -4.901 24.070 1.00 90.81 96 SER A CA 1
ATOM 703 C C . SER A 1 96 ? -15.233 -4.122 24.864 1.00 90.81 96 SER A C 1
ATOM 705 O O . SER A 1 96 ? -15.339 -4.283 26.080 1.00 90.81 96 SER A O 1
ATOM 707 N N . ILE A 1 97 ? -16.059 -3.321 24.179 1.00 92.81 97 ILE A N 1
ATOM 708 C CA . ILE A 1 97 ? -17.133 -2.554 24.817 1.00 92.81 97 ILE A CA 1
ATOM 709 C C . ILE A 1 97 ? -18.220 -3.508 25.321 1.00 92.81 97 ILE A C 1
ATOM 711 O O . ILE A 1 97 ? -18.647 -3.379 26.467 1.00 92.81 97 ILE A O 1
ATOM 715 N N . ALA A 1 98 ? -18.625 -4.494 24.517 1.00 93.25 98 ALA A N 1
AT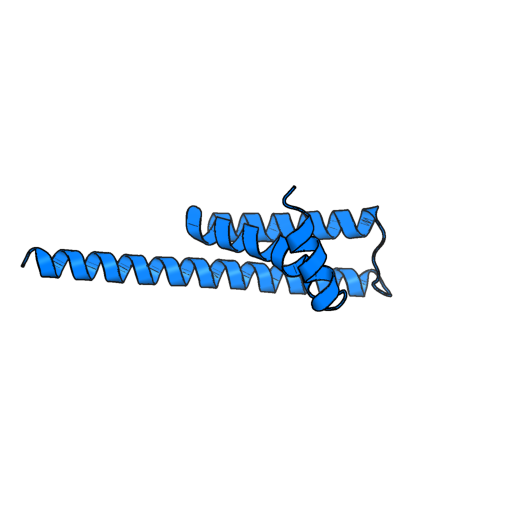OM 716 C CA . ALA A 1 98 ? -19.627 -5.481 24.922 1.00 93.25 98 ALA A CA 1
ATOM 717 C C . ALA A 1 98 ? -19.203 -6.257 26.183 1.00 93.25 98 ALA A C 1
ATOM 719 O O . ALA A 1 98 ? -19.986 -6.364 27.123 1.00 93.25 98 ALA A O 1
ATOM 720 N N . GLN A 1 99 ? -17.944 -6.703 26.252 1.00 92.94 99 GLN A N 1
ATOM 721 C CA . GLN A 1 99 ? -17.418 -7.415 27.423 1.00 92.94 99 GLN A CA 1
ATOM 722 C C . GLN A 1 99 ? -17.402 -6.555 28.694 1.00 92.94 99 GLN A C 1
ATOM 724 O O . GLN A 1 99 ? -17.698 -7.061 29.773 1.00 92.94 99 GLN A O 1
ATOM 729 N N . SER A 1 100 ? -17.099 -5.256 28.583 1.00 93.00 100 SER A N 1
ATOM 730 C CA . SER A 1 100 ? -17.096 -4.359 29.751 1.00 93.00 100 SER A CA 1
ATOM 731 C C . SER A 1 100 ? -18.484 -4.182 30.380 1.00 93.00 100 SER A C 1
ATOM 733 O O . SER A 1 100 ? -18.598 -4.082 31.598 1.00 93.00 100 SER A O 1
ATOM 735 N N . GLN A 1 101 ? -19.544 -4.207 29.566 1.00 93.62 101 GLN A N 1
ATOM 736 C CA . GLN A 1 101 ? -20.925 -4.079 30.042 1.00 93.62 101 GLN A CA 1
ATOM 737 C C . GLN A 1 101 ? -21.395 -5.338 30.784 1.00 93.62 101 GLN A C 1
ATOM 739 O O . GLN A 1 101 ? -22.147 -5.234 31.745 1.00 93.62 101 GLN A O 1
ATOM 744 N N . GLU A 1 102 ? -20.932 -6.522 30.374 1.00 92.44 102 GLU A N 1
ATOM 745 C CA . GLU A 1 102 ? -21.254 -7.786 31.052 1.00 92.44 102 GLU A CA 1
ATOM 746 C C . GLU A 1 102 ? -20.569 -7.911 32.416 1.00 92.44 102 GLU A C 1
ATOM 748 O O . GLU A 1 102 ? -21.126 -8.518 33.321 1.00 92.44 102 GLU A O 1
ATOM 753 N N . THR A 1 103 ? -19.375 -7.334 32.591 1.00 91.88 103 THR A N 1
ATOM 754 C CA . THR A 1 103 ? -18.671 -7.361 33.885 1.00 91.88 103 THR A CA 1
ATOM 755 C C . THR A 1 103 ? -19.243 -6.400 34.927 1.00 91.88 103 THR A C 1
ATOM 757 O O . THR A 1 103 ? -18.958 -6.554 36.113 1.00 91.88 103 THR A O 1
ATOM 760 N N . GLU A 1 104 ? -20.009 -5.398 34.495 1.00 87.94 104 GLU A N 1
ATOM 761 C CA . GLU A 1 104 ? -20.654 -4.413 35.373 1.00 87.94 104 GLU A CA 1
ATOM 762 C C . GLU A 1 104 ? -22.095 -4.800 35.762 1.00 87.94 104 GLU A C 1
ATOM 764 O O . GLU A 1 104 ? -22.654 -4.188 36.676 1.00 87.94 104 GLU A O 1
ATOM 769 N N . ALA A 1 105 ? -22.684 -5.793 35.083 1.00 76.94 105 ALA A N 1
ATOM 770 C CA . ALA A 1 105 ? -24.045 -6.293 35.302 1.00 76.94 105 ALA A CA 1
ATOM 771 C C . ALA A 1 105 ? -24.095 -7.458 36.306 1.00 76.94 105 ALA A C 1
ATOM 773 O O . ALA A 1 105 ? -25.075 -7.501 37.087 1.00 76.94 105 ALA A O 1
#

pLDDT: mean 75.38, std 14.72, range [40.44, 93.62]

Radius of gyration: 18.1 Å; chains: 1; bounding box: 47×26×57 Å

Secondary structure (DSSP, 8-state):
--HHHHHHHHHHS-TTSHHHHHHHHHHHHHHHHH-HHHHHHHHHHHHHHHHHHHHHH--SSSSHHHHHHHHHHHHHHHHHHHHHHHHHHHHHHHHHHHHHHHHH-

Foldseek 3Di:
DPVVVLVVCCVPVPVPPRVLCVLQVCLLVLCQPPNLVSSLVSLVVSLVVVLVCCVVVPHPDPDPVRVVVVSVVSSVVSNVSSNVSNVVNVVVVVVVVVVVVVVVD

Sequence (105 aa):
MLALPALAGDLLGGRDFSLWALYALPVMMAAWLGGRNWALSAAAAAVALTWLAAMVAGHPFESDWGLAAAMVNRGVVLGLLGLLVDHARVVDLYQSIAQSQETEA